Protein AF-A0A7V1F7Y4-F1 (afdb_monomer_lite)

Structure (mmCIF, N/CA/C/O backbone):
data_AF-A0A7V1F7Y4-F1
#
_entry.id   AF-A0A7V1F7Y4-F1
#
loop_
_atom_site.group_PDB
_atom_site.id
_atom_site.type_symbol
_atom_site.label_atom_id
_atom_site.label_alt_id
_atom_site.label_comp_id
_atom_site.label_asym_id
_atom_site.label_entity_id
_atom_site.label_seq_id
_atom_site.pdbx_PDB_ins_code
_atom_site.Cartn_x
_atom_site.Cartn_y
_atom_site.Cartn_z
_atom_site.occupancy
_atom_site.B_iso_or_equiv
_atom_site.auth_seq_id
_atom_site.auth_comp_id
_atom_site.auth_asym_id
_atom_site.auth_atom_id
_atom_site.pdbx_PDB_model_num
ATOM 1 N N . MET A 1 1 ? 4.419 17.335 -22.419 1.00 62.34 1 MET A N 1
ATOM 2 C CA . MET A 1 1 ? 3.477 16.356 -21.817 1.00 62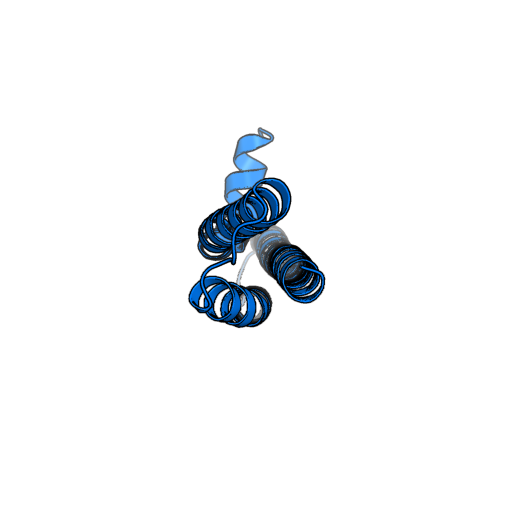.34 1 MET A CA 1
ATOM 3 C C . MET A 1 1 ? 2.585 17.069 -20.810 1.00 62.34 1 MET A C 1
ATOM 5 O O . MET A 1 1 ? 3.088 17.933 -20.106 1.00 62.34 1 MET A O 1
ATOM 9 N N . LYS A 1 2 ? 1.288 16.742 -20.727 1.00 84.50 2 LYS A N 1
ATOM 10 C CA . LYS A 1 2 ? 0.394 17.279 -19.677 1.00 84.50 2 LYS A CA 1
ATOM 11 C C . LYS A 1 2 ? 0.616 16.503 -18.368 1.00 84.50 2 LYS A C 1
ATOM 13 O O . LYS A 1 2 ? 0.863 15.299 -18.423 1.00 84.50 2 LYS A O 1
ATOM 18 N N . ALA A 1 3 ? 0.477 17.137 -17.202 1.00 77.12 3 ALA A N 1
ATOM 19 C CA . ALA A 1 3 ? 0.709 16.491 -15.898 1.00 77.12 3 ALA A CA 1
ATOM 20 C C . ALA A 1 3 ? -0.100 15.188 -15.699 1.00 77.12 3 ALA A C 1
ATOM 22 O O . ALA A 1 3 ? 0.414 14.200 -15.184 1.00 77.12 3 ALA A O 1
ATOM 23 N N . ILE A 1 4 ? -1.336 15.147 -16.202 1.00 78.31 4 ILE A N 1
ATOM 24 C CA . ILE A 1 4 ? -2.209 13.963 -16.137 1.00 78.31 4 ILE A CA 1
ATOM 25 C C . ILE A 1 4 ? -1.623 12.784 -16.926 1.00 78.31 4 ILE A C 1
ATOM 27 O O . ILE A 1 4 ? -1.612 11.659 -16.435 1.00 78.31 4 ILE A O 1
ATOM 31 N N . SER A 1 5 ? -1.074 13.040 -18.119 1.00 78.69 5 SER A N 1
ATOM 32 C CA . SER A 1 5 ? -0.425 11.992 -18.920 1.00 78.69 5 SER A CA 1
ATOM 33 C C . SER A 1 5 ? 0.826 11.436 -18.238 1.00 78.69 5 SER A C 1
ATOM 35 O O . SER A 1 5 ? 1.106 10.253 -18.355 1.00 78.69 5 SER A O 1
ATOM 37 N N . PHE A 1 6 ? 1.545 12.255 -17.465 1.00 76.94 6 PHE A N 1
ATOM 38 C CA . PHE A 1 6 ? 2.698 11.794 -16.691 1.00 76.94 6 PHE A CA 1
ATOM 39 C C . PHE A 1 6 ? 2.284 10.818 -15.585 1.00 76.94 6 PHE A C 1
ATOM 41 O O . PHE A 1 6 ? 2.845 9.730 -15.480 1.00 76.94 6 PHE A O 1
ATOM 48 N N . LEU A 1 7 ? 1.268 11.181 -14.799 1.00 76.50 7 LEU A N 1
ATOM 49 C CA . LEU A 1 7 ? 0.718 10.326 -13.744 1.00 76.50 7 LEU A CA 1
ATOM 50 C C . LEU A 1 7 ? 0.244 8.979 -14.295 1.00 76.50 7 LEU A C 1
ATOM 52 O O . LEU A 1 7 ? 0.596 7.933 -13.755 1.00 76.50 7 LEU A O 1
ATOM 56 N N . TYR A 1 8 ? -0.516 8.996 -15.388 1.00 78.38 8 TYR A N 1
ATOM 57 C CA . TYR A 1 8 ? -1.063 7.769 -15.961 1.00 78.38 8 TYR A CA 1
ATOM 58 C C . TYR A 1 8 ? 0.032 6.836 -16.489 1.00 78.38 8 TYR A C 1
ATOM 60 O O . TYR A 1 8 ? -0.016 5.636 -16.238 1.00 78.38 8 TYR A O 1
ATOM 68 N N . THR A 1 9 ? 1.040 7.390 -17.166 1.00 78.56 9 THR A N 1
ATOM 69 C CA . THR A 1 9 ? 2.116 6.599 -17.772 1.00 78.56 9 THR A CA 1
ATOM 70 C C . THR A 1 9 ? 3.106 6.072 -16.736 1.00 78.56 9 THR A C 1
ATOM 72 O O . THR A 1 9 ? 3.476 4.906 -16.801 1.00 78.56 9 THR A O 1
ATOM 75 N N . TYR A 1 10 ? 3.525 6.894 -15.768 1.00 77.12 10 TYR A N 1
ATOM 76 C CA . TYR A 1 10 ? 4.669 6.578 -14.899 1.00 77.12 10 TYR A CA 1
ATOM 77 C C . TYR A 1 10 ? 4.301 6.154 -13.473 1.00 77.12 10 TYR A C 1
ATOM 79 O O . TYR A 1 10 ? 5.120 5.549 -12.785 1.00 77.12 10 TYR A O 1
ATOM 87 N N . ILE A 1 11 ? 3.087 6.474 -13.017 1.00 81.44 11 ILE A N 1
ATOM 88 C CA . ILE A 1 11 ? 2.612 6.165 -11.657 1.00 81.44 11 ILE A CA 1
ATOM 89 C C . ILE A 1 11 ? 1.489 5.128 -11.712 1.00 81.44 11 ILE A C 1
ATOM 91 O O . ILE A 1 11 ? 1.447 4.231 -10.876 1.00 81.44 11 ILE A O 1
ATOM 95 N N . GLY A 1 12 ? 0.618 5.199 -12.723 1.00 82.12 12 GLY A N 1
ATOM 96 C CA . GLY A 1 12 ? -0.525 4.300 -12.910 1.00 82.12 12 GLY A CA 1
ATOM 97 C C . GLY A 1 12 ? -0.198 2.808 -12.746 1.00 82.12 12 GLY A C 1
ATOM 98 O O . GLY A 1 12 ? -0.811 2.160 -11.895 1.00 82.12 12 GLY A O 1
ATOM 99 N N . PRO A 1 13 ? 0.794 2.260 -13.476 1.00 79.62 13 PRO A N 1
ATOM 100 C CA . PRO A 1 13 ? 1.166 0.850 -13.358 1.00 79.62 13 PRO A CA 1
ATOM 101 C C . PRO A 1 13 ? 1.613 0.453 -11.947 1.00 79.62 13 PRO A C 1
ATOM 103 O O . PRO A 1 13 ? 1.297 -0.640 -11.486 1.00 79.62 13 PRO A O 1
ATOM 106 N N . ALA A 1 14 ? 2.306 1.355 -11.247 1.00 79.56 14 ALA A N 1
ATOM 107 C CA . ALA A 1 14 ? 2.804 1.122 -9.896 1.00 79.56 14 ALA A CA 1
ATOM 108 C C . ALA A 1 14 ? 1.680 1.038 -8.860 1.00 79.56 14 ALA A C 1
ATOM 110 O O . ALA A 1 14 ? 1.754 0.275 -7.900 1.00 79.56 14 ALA A O 1
ATOM 111 N N . VAL A 1 15 ? 0.628 1.837 -9.047 1.00 82.06 15 VAL A N 1
ATOM 112 C CA . VAL A 1 15 ? -0.448 1.968 -8.062 1.00 82.06 15 VAL A CA 1
ATOM 113 C C . VAL A 1 15 ? -1.663 1.104 -8.371 1.00 82.06 15 VAL A C 1
ATOM 115 O O . VAL A 1 15 ? -2.542 1.023 -7.525 1.00 82.06 15 VAL A O 1
ATOM 118 N N . PHE A 1 16 ? -1.735 0.430 -9.522 1.00 84.44 16 PHE A N 1
ATOM 119 C CA . PHE A 1 16 ? -2.947 -0.274 -9.965 1.00 84.44 16 PHE A CA 1
ATOM 120 C C . PHE A 1 16 ? -3.533 -1.230 -8.909 1.00 84.44 16 PHE A C 1
ATOM 122 O O . PHE A 1 16 ? -4.716 -1.142 -8.594 1.00 84.44 16 PHE A O 1
ATOM 129 N N . LEU A 1 17 ? -2.706 -2.093 -8.305 1.00 82.81 17 LEU A N 1
ATOM 130 C CA . LEU A 1 17 ? -3.142 -3.007 -7.235 1.00 82.81 17 LEU A CA 1
ATOM 131 C C . LEU A 1 17 ? -3.122 -2.362 -5.841 1.00 82.81 17 LEU A C 1
ATOM 133 O O . LEU A 1 17 ? -3.869 -2.763 -4.949 1.00 82.81 17 LEU A O 1
ATOM 137 N N . LEU A 1 18 ? -2.284 -1.344 -5.644 1.00 89.12 18 LEU A N 1
ATOM 138 C CA . LEU A 1 18 ? -2.124 -0.657 -4.362 1.00 89.12 18 LEU A CA 1
ATOM 139 C C . LEU A 1 18 ? -3.256 0.343 -4.095 1.00 89.12 18 LEU A C 1
ATOM 141 O O . LEU A 1 18 ? -3.577 0.621 -2.944 1.00 89.12 18 LEU A O 1
ATOM 145 N N . LEU A 1 19 ? -3.897 0.877 -5.130 1.00 90.25 19 LEU A N 1
ATOM 146 C CA . LEU A 1 19 ? -4.928 1.902 -5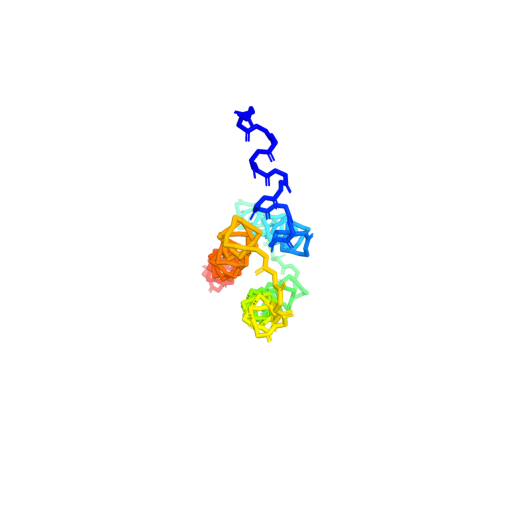.004 1.00 90.25 19 LEU A CA 1
ATOM 147 C C . LEU A 1 19 ? -6.239 1.334 -4.427 1.00 90.25 19 LEU A C 1
ATOM 149 O O . LEU A 1 19 ? -6.714 1.897 -3.438 1.00 90.25 19 LEU A O 1
ATOM 153 N N . PRO A 1 20 ? -6.774 0.186 -4.897 1.00 91.50 20 PRO A N 1
ATOM 154 C CA . PRO A 1 20 ? -7.884 -0.490 -4.223 1.00 91.50 20 PRO A CA 1
ATOM 155 C C . PRO A 1 20 ? -7.547 -0.861 -2.775 1.00 91.50 20 PRO A C 1
ATOM 157 O O . PRO A 1 20 ? -8.330 -0.588 -1.867 1.00 91.50 20 PRO A O 1
ATOM 160 N N . LEU A 1 21 ? -6.347 -1.403 -2.533 1.00 92.56 21 LEU A N 1
ATOM 161 C CA . LEU A 1 21 ? -5.900 -1.765 -1.186 1.00 92.56 21 LEU A CA 1
ATOM 162 C C . LEU A 1 21 ? -5.813 -0.540 -0.261 1.00 92.56 21 LEU A C 1
ATOM 164 O O . LEU A 1 21 ? -6.195 -0.605 0.908 1.00 92.56 21 LEU A O 1
ATOM 168 N N . SER A 1 22 ? -5.367 0.598 -0.793 1.00 93.75 22 SER A N 1
ATOM 169 C CA . SER A 1 22 ? -5.333 1.883 -0.095 1.00 93.75 22 SER A CA 1
ATOM 170 C C . SER A 1 22 ? -6.733 2.349 0.304 1.00 93.75 22 SER A C 1
ATOM 172 O O . SER A 1 22 ? -6.919 2.761 1.449 1.00 93.75 22 SER A O 1
ATOM 174 N N . VAL A 1 23 ? -7.711 2.259 -0.605 1.00 94.69 23 VAL A N 1
ATOM 175 C CA . VAL A 1 23 ? -9.112 2.641 -0.347 1.00 94.69 23 VAL A CA 1
ATOM 176 C C . VAL A 1 23 ? -9.734 1.750 0.727 1.00 94.69 23 VAL A C 1
ATOM 178 O O . VAL A 1 23 ? -10.334 2.261 1.676 1.00 94.69 23 VAL A O 1
ATOM 181 N N . VAL A 1 24 ? -9.540 0.432 0.631 1.00 94.56 24 VAL A N 1
ATOM 182 C CA . VAL A 1 24 ? -10.025 -0.527 1.636 1.00 94.56 24 VAL A CA 1
ATOM 183 C C . VAL A 1 24 ? -9.398 -0.236 2.998 1.00 94.56 24 VAL A C 1
ATOM 185 O O . VAL A 1 24 ? -10.114 -0.088 3.986 1.00 94.56 24 VAL A O 1
ATOM 188 N N . THR A 1 25 ? -8.076 -0.064 3.051 1.00 95.19 25 THR A N 1
ATOM 189 C CA . THR A 1 25 ? -7.359 0.232 4.300 1.00 95.19 25 THR A CA 1
ATOM 190 C C . THR A 1 25 ? -7.855 1.530 4.934 1.00 95.19 25 THR A C 1
ATOM 192 O O . THR A 1 25 ? -8.143 1.559 6.126 1.00 95.19 25 THR A O 1
ATOM 195 N N . SER A 1 26 ? -8.010 2.599 4.148 1.00 95.94 26 SER A N 1
ATOM 196 C CA . SER A 1 26 ? -8.539 3.875 4.639 1.00 95.94 26 SER A CA 1
ATOM 197 C C . SER A 1 26 ? -9.968 3.744 5.173 1.00 95.94 26 SER A C 1
ATOM 199 O O . SER A 1 26 ? -10.276 4.303 6.222 1.00 95.94 26 SER A O 1
ATOM 201 N N . SER A 1 27 ? -10.820 2.964 4.506 1.00 96.44 27 SER A N 1
ATOM 202 C CA . SER A 1 27 ? -12.199 2.720 4.949 1.00 96.44 27 SER A CA 1
ATOM 203 C C . SER A 1 27 ? -12.244 1.957 6.276 1.00 96.44 27 SER A C 1
ATOM 205 O O . SER A 1 27 ? -12.998 2.322 7.176 1.00 96.44 27 SER A O 1
ATOM 207 N N . LEU A 1 28 ? -11.387 0.943 6.437 1.00 96.25 28 LEU A N 1
ATOM 208 C CA . LEU A 1 28 ? -11.259 0.194 7.688 1.00 96.25 28 LEU A CA 1
ATOM 209 C C . LEU A 1 28 ? -10.745 1.082 8.827 1.00 96.25 28 LEU A C 1
ATOM 211 O O . LEU A 1 28 ? -11.299 1.041 9.921 1.00 96.25 28 LEU A O 1
ATOM 215 N N . VAL A 1 29 ? -9.743 1.931 8.576 1.00 95.56 29 VAL A N 1
ATOM 216 C CA . VAL A 1 29 ? -9.247 2.892 9.577 1.00 95.56 29 VAL A CA 1
ATOM 217 C C . VAL A 1 29 ? -10.354 3.862 10.000 1.00 95.56 29 VAL A C 1
ATOM 219 O O . VAL A 1 29 ? -10.544 4.083 11.193 1.00 95.56 29 VAL A O 1
ATOM 222 N N . MET A 1 30 ? -11.130 4.398 9.055 1.00 95.88 30 MET A N 1
ATOM 223 C CA . MET A 1 30 ? -12.268 5.269 9.374 1.00 95.88 30 MET A CA 1
ATOM 224 C C . MET A 1 30 ? -13.339 4.547 10.195 1.00 95.88 30 MET A C 1
ATOM 226 O O . MET A 1 30 ? -13.874 5.122 11.141 1.00 95.88 30 MET A O 1
ATOM 230 N N . TYR A 1 31 ? -13.618 3.279 9.887 1.00 95.12 31 TYR A N 1
ATOM 231 C CA . TYR A 1 31 ? -14.524 2.455 10.685 1.00 95.12 31 TYR A CA 1
ATOM 232 C C . TYR A 1 31 ? -14.017 2.258 12.122 1.00 95.12 31 TYR A C 1
ATOM 234 O O . TYR A 1 31 ? -14.805 2.346 13.067 1.00 95.12 31 TYR A O 1
ATOM 242 N N . VAL A 1 32 ? -12.711 2.032 12.306 1.00 94.75 32 VAL A N 1
ATOM 243 C CA . VAL A 1 32 ? -12.089 1.951 13.638 1.00 94.75 32 VAL A CA 1
ATOM 244 C C . VAL A 1 32 ? -12.297 3.258 14.396 1.00 94.75 32 VAL A C 1
ATOM 246 O O . VAL A 1 32 ? -12.838 3.237 15.498 1.00 94.75 32 VAL A O 1
ATOM 249 N N . VAL A 1 33 ? -11.941 4.396 13.791 1.00 94.31 33 VAL A N 1
ATOM 250 C CA . VAL A 1 33 ? -12.107 5.723 14.406 1.00 94.31 33 VAL A CA 1
ATOM 251 C C . VAL A 1 33 ? -13.563 5.959 14.807 1.00 94.31 33 VAL A C 1
ATOM 253 O O . VAL A 1 33 ? -13.835 6.350 15.940 1.00 94.31 33 VAL A O 1
ATOM 256 N N . TYR A 1 34 ? -14.508 5.665 13.913 1.00 94.75 34 TYR A N 1
ATOM 257 C CA . TYR A 1 34 ? -15.932 5.788 14.206 1.00 94.75 34 TYR A CA 1
ATOM 258 C C . TYR A 1 34 ? -16.361 4.906 15.387 1.00 94.75 34 TYR A C 1
ATOM 260 O O . TYR A 1 34 ? -17.069 5.376 16.276 1.00 94.75 34 TYR A O 1
ATOM 268 N N . SER A 1 35 ? -15.915 3.649 15.426 1.00 92.94 35 SER A N 1
ATOM 269 C CA . SER A 1 35 ? -16.256 2.709 16.502 1.00 92.94 35 SER A CA 1
ATOM 270 C C . SER A 1 35 ? -15.757 3.206 17.861 1.00 92.94 35 SER A C 1
ATOM 272 O O . SER A 1 35 ? -16.512 3.178 18.832 1.00 92.94 35 SER A O 1
ATOM 274 N N . ILE A 1 36 ? -14.538 3.754 17.906 1.00 92.75 36 ILE A N 1
ATOM 275 C CA . ILE A 1 36 ? -13.950 4.360 19.109 1.00 92.75 36 ILE A CA 1
ATOM 276 C C . ILE A 1 36 ? -14.787 5.555 19.577 1.00 92.75 36 ILE A C 1
ATOM 278 O O . ILE A 1 36 ? -15.203 5.603 20.735 1.00 92.75 36 ILE A O 1
ATOM 282 N N . LEU A 1 37 ? -15.086 6.497 18.677 1.00 94.00 37 LEU A N 1
ATOM 283 C CA . LEU A 1 37 ? -15.871 7.694 19.006 1.00 94.00 37 LEU A CA 1
ATOM 284 C C . LEU A 1 37 ? -17.289 7.346 19.476 1.00 94.00 37 LEU A C 1
ATOM 286 O O . LEU A 1 37 ? -17.809 7.964 20.403 1.00 94.00 37 LEU A O 1
ATOM 290 N N . ALA A 1 38 ? -17.900 6.326 18.873 1.00 93.75 38 ALA A N 1
ATOM 291 C CA . ALA A 1 38 ? -19.221 5.829 19.242 1.00 93.75 38 ALA A CA 1
ATOM 292 C C . ALA A 1 38 ? -19.215 4.923 20.489 1.00 93.75 38 ALA A C 1
ATOM 294 O O . ALA A 1 38 ? -20.280 4.435 20.872 1.00 93.75 38 ALA A O 1
ATOM 295 N N . LYS A 1 39 ? -18.048 4.672 21.107 1.00 91.19 39 LYS A N 1
ATOM 296 C CA . LYS A 1 39 ? -17.857 3.736 22.232 1.00 91.19 39 LYS A CA 1
ATOM 297 C C . LYS A 1 39 ? -18.414 2.336 21.941 1.00 91.19 39 LYS A C 1
ATOM 299 O O . LYS A 1 39 ? -19.005 1.689 22.804 1.00 91.19 39 LYS A O 1
ATOM 304 N N . ARG A 1 40 ? -18.254 1.876 20.699 1.00 88.12 40 ARG A N 1
ATOM 305 C CA . ARG A 1 40 ? -18.664 0.545 20.238 1.00 88.12 40 ARG A CA 1
ATOM 306 C C . ARG A 1 40 ? -17.438 -0.335 20.056 1.00 88.12 40 ARG A C 1
ATOM 308 O O . ARG A 1 40 ? -16.399 0.120 19.585 1.00 88.12 40 ARG A O 1
ATOM 315 N N . ARG A 1 41 ? -17.584 -1.624 20.363 1.00 86.19 41 ARG A N 1
ATOM 316 C CA . ARG A 1 41 ? -16.546 -2.614 20.074 1.00 86.19 41 ARG A CA 1
ATOM 317 C C . ARG A 1 41 ? -16.436 -2.796 18.559 1.00 86.19 41 ARG A C 1
ATOM 319 O O . ARG A 1 41 ? -17.428 -3.110 17.901 1.00 86.19 41 ARG A O 1
ATOM 326 N N . ALA A 1 42 ? -15.242 -2.593 18.012 1.00 86.56 42 ALA A N 1
ATOM 327 C CA . ALA A 1 42 ? -14.967 -2.884 16.612 1.00 86.56 42 ALA A CA 1
ATOM 328 C C . ALA A 1 42 ? -14.991 -4.401 16.363 1.00 86.56 42 ALA A C 1
ATOM 330 O O . ALA A 1 42 ? -14.602 -5.191 17.225 1.00 86.56 42 ALA A O 1
ATOM 331 N N . ASN A 1 43 ? -15.446 -4.810 15.179 1.00 90.38 43 ASN A N 1
ATOM 332 C CA . ASN A 1 43 ? -15.477 -6.219 14.795 1.00 90.38 43 ASN A CA 1
ATOM 333 C C . ASN A 1 43 ? -14.049 -6.796 14.693 1.00 90.38 43 ASN A C 1
ATOM 335 O O . ASN A 1 43 ? -13.168 -6.178 14.093 1.00 90.38 43 ASN A O 1
ATOM 339 N N . GLU A 1 44 ? -13.830 -7.997 15.233 1.00 89.19 44 GLU A N 1
ATOM 340 C CA . GLU A 1 44 ? -12.536 -8.697 15.228 1.00 89.19 44 GLU A CA 1
ATOM 341 C C . GLU A 1 44 ? -11.992 -8.935 13.809 1.00 89.19 44 GLU A C 1
ATOM 343 O O . GLU A 1 44 ? -10.783 -8.875 13.585 1.00 89.19 44 GLU A O 1
ATOM 348 N N . TRP A 1 45 ? -12.867 -9.088 12.812 1.00 94.62 45 TRP A N 1
ATOM 349 C CA . TRP A 1 45 ? -12.459 -9.198 11.410 1.00 94.62 45 TRP A CA 1
ATOM 350 C C . TRP A 1 45 ? -11.712 -7.964 10.901 1.00 94.62 45 TRP A C 1
ATOM 352 O O . TRP A 1 45 ? -10.842 -8.089 10.042 1.00 94.62 45 TRP A O 1
ATOM 362 N N . VAL A 1 46 ? -11.982 -6.773 11.444 1.00 93.62 46 VAL A N 1
ATOM 363 C CA . VAL A 1 46 ? -11.272 -5.547 11.048 1.00 93.62 46 VAL A CA 1
ATOM 364 C C . VAL A 1 46 ? -9.804 -5.611 11.449 1.00 93.62 46 VAL A C 1
ATOM 366 O O . VAL A 1 46 ? -8.949 -5.172 10.682 1.00 93.62 46 VAL A O 1
ATOM 369 N N . TYR A 1 47 ? -9.496 -6.221 12.595 1.00 93.81 47 TYR A N 1
ATOM 370 C CA . TYR A 1 47 ? -8.115 -6.477 12.993 1.00 93.81 47 TYR A CA 1
ATOM 371 C C . TYR A 1 47 ? -7.411 -7.382 11.974 1.00 93.81 47 TYR A C 1
ATOM 373 O O . TYR A 1 47 ? -6.341 -7.036 11.476 1.00 93.81 47 TYR A O 1
ATOM 381 N N . VAL A 1 48 ? -8.040 -8.505 11.610 1.00 94.94 48 VAL A N 1
ATOM 382 C CA . VAL A 1 48 ? -7.486 -9.472 10.647 1.00 94.94 48 VAL A CA 1
ATOM 383 C C . VAL A 1 48 ? -7.260 -8.825 9.280 1.00 94.94 48 VAL A C 1
ATOM 385 O O . VAL A 1 48 ? -6.207 -9.013 8.669 1.00 94.94 48 VAL A O 1
ATOM 388 N N . LEU A 1 49 ? -8.219 -8.032 8.800 1.00 95.62 49 LEU A N 1
ATOM 389 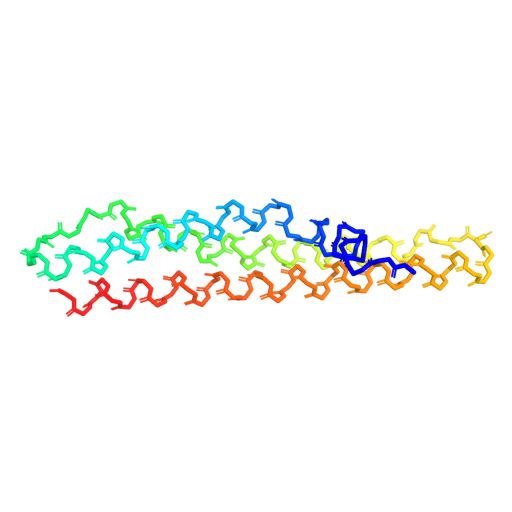C CA . LEU A 1 49 ? -8.126 -7.350 7.510 1.00 95.62 49 LEU A CA 1
ATOM 390 C C . LEU A 1 49 ? -7.036 -6.275 7.500 1.00 95.62 49 LEU A C 1
ATOM 392 O O . LEU A 1 49 ? -6.276 -6.194 6.538 1.00 95.62 49 LEU A O 1
ATOM 396 N N . LEU A 1 50 ? -6.910 -5.479 8.566 1.00 95.81 50 LEU A N 1
ATOM 397 C CA . LEU A 1 50 ? -5.843 -4.482 8.677 1.00 95.81 50 LEU A CA 1
ATOM 398 C C . LEU A 1 50 ? -4.459 -5.138 8.801 1.00 95.81 50 LEU A C 1
ATOM 400 O O . LEU A 1 50 ? -3.507 -4.663 8.184 1.00 95.81 50 LEU A O 1
ATOM 404 N N . ALA A 1 51 ? -4.338 -6.238 9.549 1.00 95.25 51 ALA A N 1
ATOM 405 C CA . ALA A 1 51 ? -3.086 -6.984 9.682 1.00 95.25 51 ALA A CA 1
ATOM 406 C C . ALA A 1 51 ? -2.633 -7.574 8.341 1.00 95.25 51 ALA A C 1
ATOM 408 O O . ALA A 1 51 ? -1.500 -7.343 7.922 1.00 95.25 51 ALA A O 1
ATOM 409 N N . ASN A 1 52 ? -3.531 -8.253 7.624 1.00 94.44 52 ASN A N 1
ATOM 410 C CA . ASN A 1 52 ? -3.220 -8.788 6.299 1.00 94.44 52 ASN A CA 1
ATOM 411 C C . ASN A 1 52 ? -2.965 -7.677 5.277 1.00 94.44 52 ASN A C 1
ATOM 413 O O . ASN A 1 52 ? -2.021 -7.768 4.497 1.00 94.44 52 ASN A O 1
ATOM 417 N N . GLY A 1 53 ? -3.756 -6.601 5.304 1.00 92.25 53 GLY A N 1
ATOM 418 C CA . GLY A 1 53 ? -3.574 -5.451 4.419 1.00 92.25 53 GLY A CA 1
ATOM 419 C C . GLY A 1 53 ? -2.209 -4.783 4.595 1.00 92.25 53 GLY A C 1
ATOM 420 O O . GLY A 1 53 ? -1.595 -4.381 3.607 1.00 92.25 53 GLY A O 1
ATOM 421 N N . ARG A 1 54 ? -1.694 -4.727 5.832 1.00 95.44 54 ARG A N 1
ATOM 422 C CA . ARG A 1 54 ? -0.355 -4.208 6.141 1.00 95.44 54 ARG A CA 1
ATOM 423 C C . ARG A 1 54 ? 0.750 -4.994 5.436 1.00 95.44 54 ARG A C 1
ATOM 425 O O . ARG A 1 54 ? 1.622 -4.383 4.818 1.00 95.44 54 ARG A O 1
ATOM 432 N N . GLU A 1 55 ? 0.720 -6.318 5.558 1.00 94.12 55 GLU A N 1
ATOM 433 C CA . GLU A 1 55 ? 1.735 -7.203 4.973 1.00 94.12 55 GLU A CA 1
ATOM 434 C C . GLU A 1 55 ? 1.595 -7.273 3.451 1.00 94.12 55 GLU A C 1
ATOM 436 O O . GLU A 1 55 ? 2.570 -7.088 2.721 1.00 94.12 55 GLU A O 1
ATOM 441 N N . ALA A 1 56 ? 0.366 -7.445 2.955 1.00 92.88 56 ALA A N 1
ATOM 442 C CA . ALA A 1 56 ? 0.080 -7.499 1.528 1.00 92.88 56 ALA A CA 1
ATOM 443 C C . ALA A 1 56 ? 0.529 -6.220 0.807 1.00 92.88 56 ALA A C 1
ATOM 445 O O . ALA A 1 56 ? 1.094 -6.303 -0.279 1.00 92.88 56 ALA A O 1
ATOM 446 N N . ALA A 1 57 ? 0.341 -5.042 1.412 1.00 94.19 57 ALA A N 1
ATOM 447 C CA . ALA A 1 57 ? 0.783 -3.781 0.824 1.00 94.19 57 ALA A CA 1
ATOM 448 C C . ALA A 1 57 ? 2.302 -3.727 0.608 1.00 94.19 57 ALA A C 1
ATOM 450 O O . ALA A 1 57 ? 2.751 -3.297 -0.456 1.00 94.19 57 ALA A O 1
ATOM 451 N N . LEU A 1 58 ? 3.091 -4.183 1.587 1.00 93.94 58 LEU A N 1
ATOM 452 C CA . LEU A 1 58 ? 4.549 -4.242 1.461 1.00 93.94 58 LEU A CA 1
ATOM 453 C C . LEU A 1 58 ? 4.970 -5.243 0.388 1.00 93.94 58 LEU A C 1
ATOM 455 O O . LEU A 1 58 ? 5.795 -4.911 -0.459 1.00 93.94 58 LEU A O 1
ATOM 459 N N . LEU A 1 59 ? 4.370 -6.436 0.390 1.00 93.88 59 LEU A N 1
ATOM 460 C CA . LEU A 1 59 ? 4.680 -7.484 -0.582 1.00 93.88 59 LEU A CA 1
ATOM 461 C C . LEU A 1 59 ? 4.345 -7.057 -2.012 1.00 93.88 59 LEU A C 1
ATOM 463 O O . LEU A 1 59 ? 5.166 -7.235 -2.906 1.00 93.88 59 LEU A O 1
ATOM 467 N N . ILE A 1 60 ? 3.176 -6.451 -2.233 1.00 92.19 60 ILE A N 1
ATOM 468 C CA . ILE A 1 60 ? 2.776 -5.941 -3.551 1.00 92.19 60 ILE A CA 1
ATOM 469 C C . ILE A 1 60 ? 3.707 -4.803 -3.986 1.00 92.19 60 ILE A C 1
ATOM 471 O O . ILE A 1 60 ? 4.152 -4.787 -5.134 1.00 92.19 60 ILE A O 1
ATOM 475 N N . GLY A 1 61 ? 4.047 -3.878 -3.080 1.00 92.06 61 GLY A N 1
ATOM 476 C CA . GLY A 1 61 ? 4.989 -2.795 -3.372 1.00 92.06 61 GLY A CA 1
ATOM 477 C C . GLY A 1 61 ? 6.367 -3.317 -3.787 1.00 92.06 61 GLY A C 1
ATOM 478 O O . GLY A 1 61 ? 6.912 -2.890 -4.805 1.00 92.06 61 GLY A O 1
ATOM 479 N N . PHE A 1 62 ? 6.887 -4.300 -3.049 1.00 91.75 62 PHE A N 1
ATOM 480 C CA . PHE A 1 62 ? 8.157 -4.961 -3.340 1.00 91.75 62 PHE A CA 1
ATOM 481 C C . PHE A 1 62 ? 8.120 -5.763 -4.648 1.00 91.75 62 PHE A C 1
ATOM 483 O O . PHE A 1 62 ? 9.041 -5.664 -5.459 1.00 91.75 62 PHE A O 1
ATOM 490 N N . ALA A 1 63 ? 7.036 -6.500 -4.906 1.00 90.06 63 ALA A N 1
ATOM 491 C CA . ALA A 1 63 ? 6.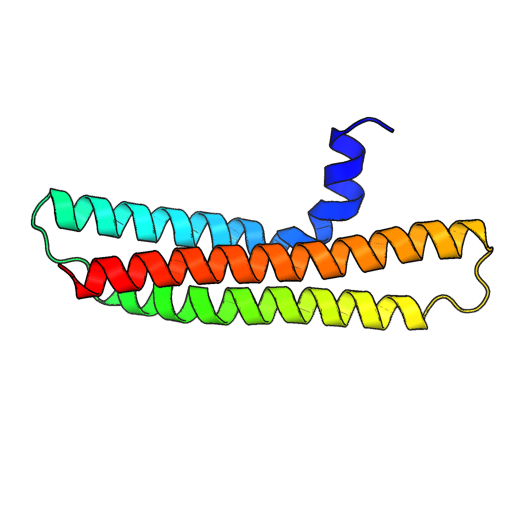838 -7.223 -6.159 1.00 90.06 63 ALA A CA 1
ATOM 492 C C . ALA A 1 63 ? 6.819 -6.272 -7.366 1.00 90.06 63 ALA A C 1
ATOM 494 O O . ALA A 1 63 ? 7.418 -6.579 -8.395 1.00 90.06 63 ALA A O 1
ATOM 495 N N . GLY A 1 64 ? 6.207 -5.089 -7.230 1.00 88.44 64 GLY A N 1
ATOM 496 C CA . GLY A 1 64 ? 6.265 -4.039 -8.250 1.00 88.44 64 GLY A CA 1
ATOM 497 C C . GLY A 1 64 ? 7.693 -3.555 -8.525 1.00 88.44 64 GLY A C 1
ATOM 498 O O . GLY A 1 64 ? 8.073 -3.383 -9.685 1.00 88.44 64 GLY A O 1
ATOM 499 N N . SER A 1 65 ? 8.523 -3.408 -7.487 1.00 88.12 65 SER A N 1
ATOM 500 C CA . SER A 1 65 ? 9.944 -3.065 -7.638 1.00 88.12 65 SER A CA 1
ATOM 501 C C . SER A 1 65 ? 10.768 -4.176 -8.296 1.00 88.12 65 SER A C 1
ATOM 503 O O . SER A 1 65 ? 11.580 -3.880 -9.172 1.00 88.12 65 SER A O 1
ATOM 505 N N . ILE A 1 66 ? 10.530 -5.447 -7.955 1.00 88.19 66 ILE A N 1
ATOM 506 C CA . ILE A 1 66 ? 11.173 -6.583 -8.635 1.00 88.19 66 ILE A CA 1
ATOM 507 C C . ILE A 1 66 ? 10.762 -6.624 -10.107 1.00 88.19 66 ILE A C 1
ATOM 509 O O . ILE A 1 66 ? 11.616 -6.745 -10.982 1.00 88.19 66 ILE A O 1
ATOM 513 N N . LEU A 1 67 ? 9.469 -6.487 -10.403 1.00 86.12 67 LEU A N 1
ATOM 514 C CA . LEU A 1 67 ? 8.967 -6.513 -11.774 1.00 86.12 67 LEU A CA 1
ATOM 515 C C . LEU A 1 67 ? 9.593 -5.391 -12.614 1.00 86.12 67 LEU A C 1
ATOM 517 O O . LEU A 1 67 ? 10.033 -5.633 -13.738 1.00 86.12 67 LEU A O 1
ATOM 521 N N . ALA A 1 68 ? 9.704 -4.187 -12.053 1.00 85.88 68 ALA A N 1
ATOM 522 C CA . ALA A 1 68 ? 10.436 -3.088 -12.668 1.00 85.88 68 ALA A CA 1
ATOM 523 C C . ALA A 1 68 ? 11.896 -3.480 -12.970 1.00 85.88 68 ALA A C 1
ATOM 525 O O . ALA A 1 68 ? 12.337 -3.370 -14.113 1.00 85.88 68 ALA A O 1
ATOM 526 N N . MET A 1 69 ? 12.619 -4.019 -11.987 1.00 83.50 69 MET A N 1
ATOM 527 C CA . MET A 1 69 ? 14.004 -4.465 -12.162 1.00 83.50 69 MET A CA 1
ATOM 528 C C . MET A 1 69 ? 14.144 -5.561 -13.232 1.00 83.50 69 MET A C 1
ATOM 530 O O . MET A 1 69 ? 15.049 -5.501 -14.051 1.00 83.50 69 MET A O 1
ATOM 534 N N . THR A 1 70 ? 13.238 -6.537 -13.306 1.00 84.19 70 THR A N 1
ATOM 535 C CA . THR A 1 70 ? 13.312 -7.574 -14.356 1.00 84.19 70 THR A CA 1
ATOM 536 C C . THR A 1 70 ? 13.161 -7.002 -15.766 1.00 84.19 70 THR A C 1
ATOM 538 O O . THR A 1 70 ? 13.826 -7.466 -16.691 1.00 84.19 70 THR A O 1
ATOM 541 N N . LYS A 1 71 ? 12.348 -5.951 -15.933 1.00 81.56 71 LYS A N 1
ATOM 542 C CA . LYS A 1 71 ? 12.166 -5.277 -17.223 1.00 81.56 71 LYS A CA 1
ATOM 543 C C . LYS A 1 71 ? 13.406 -4.503 -17.671 1.00 81.56 71 LYS A C 1
ATOM 545 O O . LYS A 1 71 ? 13.598 -4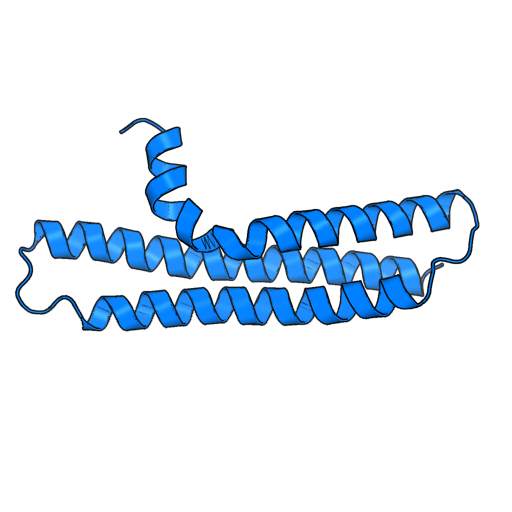.358 -18.874 1.00 81.56 71 LYS A O 1
ATOM 550 N N . SER A 1 72 ? 14.268 -4.039 -16.758 1.00 77.12 72 SER A N 1
ATOM 551 C CA . SER A 1 72 ? 15.489 -3.320 -17.163 1.00 77.12 72 SER A CA 1
ATOM 552 C C . SER A 1 72 ? 16.501 -4.231 -17.852 1.00 77.12 72 SER A C 1
ATOM 554 O O . SER A 1 72 ? 17.214 -3.778 -18.743 1.00 77.12 72 SER A O 1
ATOM 556 N N . PHE A 1 73 ? 16.520 -5.522 -17.514 1.00 76.75 73 PHE A N 1
ATOM 557 C CA . PHE A 1 73 ? 17.409 -6.506 -18.136 1.00 76.75 73 PHE A CA 1
ATOM 558 C C . PHE A 1 73 ? 16.954 -6.973 -19.528 1.00 76.75 73 PHE A C 1
ATOM 560 O O . PHE A 1 73 ? 17.706 -7.657 -20.216 1.00 76.75 73 PHE A O 1
ATOM 567 N N . GLN A 1 74 ? 15.741 -6.617 -19.959 1.00 75.75 74 GLN A N 1
ATOM 568 C CA . GLN A 1 74 ? 15.172 -7.054 -21.241 1.00 75.75 74 GLN A CA 1
ATOM 569 C C . GLN A 1 74 ? 15.415 -6.059 -22.392 1.00 75.75 74 GLN A C 1
ATOM 571 O O . GLN A 1 74 ? 15.038 -6.336 -23.525 1.00 75.75 74 GLN A O 1
ATOM 576 N N . ALA A 1 75 ? 16.071 -4.922 -22.139 1.00 70.06 75 ALA A N 1
ATOM 577 C CA . ALA A 1 75 ? 16.251 -3.830 -23.104 1.00 70.06 75 ALA A CA 1
ATOM 578 C C . ALA A 1 75 ? 17.416 -4.024 -24.109 1.00 70.06 75 ALA A C 1
ATOM 580 O O . ALA A 1 75 ? 18.021 -3.049 -24.558 1.00 70.06 75 ALA A O 1
ATOM 581 N N . ASN A 1 76 ? 17.755 -5.265 -24.473 1.00 69.88 76 ASN A N 1
ATOM 582 C CA . ASN A 1 76 ? 18.848 -5.541 -25.411 1.00 69.88 76 ASN A CA 1
ATOM 583 C C . ASN A 1 76 ? 18.478 -5.122 -26.845 1.00 69.88 76 ASN A C 1
ATOM 585 O O . ASN A 1 76 ? 17.470 -5.570 -27.383 1.00 69.88 76 ASN A O 1
ATOM 589 N N . GLY A 1 77 ? 19.322 -4.298 -27.477 1.00 73.75 77 GLY A N 1
ATOM 590 C CA . GLY A 1 77 ? 19.157 -3.860 -28.872 1.00 73.75 77 GLY A CA 1
ATOM 591 C C . GLY A 1 77 ? 18.270 -2.625 -29.086 1.00 73.75 77 GLY A C 1
ATOM 592 O O . GLY A 1 77 ? 18.037 -2.253 -30.232 1.00 73.75 77 GLY A O 1
ATOM 593 N N . ALA A 1 78 ? 17.794 -1.980 -28.017 1.00 78.19 78 ALA A N 1
ATOM 594 C CA . ALA A 1 78 ? 17.009 -0.748 -28.101 1.00 78.19 78 ALA A CA 1
ATOM 595 C C . ALA A 1 78 ? 17.885 0.482 -28.409 1.00 78.19 78 ALA A C 1
ATOM 597 O O . ALA A 1 78 ? 19.060 0.544 -28.035 1.00 78.19 78 ALA A O 1
ATOM 598 N N . SER A 1 79 ? 17.310 1.489 -29.068 1.00 83.38 79 SER A N 1
ATOM 599 C CA . SER A 1 79 ? 17.996 2.764 -29.304 1.00 83.38 79 SER A CA 1
ATOM 600 C C . SER A 1 79 ? 18.257 3.515 -27.983 1.00 83.38 79 SER A C 1
ATOM 602 O O . SER A 1 79 ? 17.522 3.333 -27.010 1.00 83.38 79 SER A O 1
ATOM 604 N N . PRO A 1 80 ? 19.250 4.425 -27.911 1.00 81.62 80 PRO A N 1
ATOM 605 C CA . PRO A 1 80 ? 19.542 5.175 -26.683 1.00 81.62 80 PRO A CA 1
ATOM 606 C C . PRO A 1 80 ? 18.347 5.957 -26.112 1.00 81.62 80 PRO A C 1
ATOM 608 O O . PRO A 1 80 ? 18.218 6.101 -24.896 1.00 81.62 80 PRO A O 1
ATOM 611 N N . VAL A 1 81 ? 17.460 6.455 -26.982 1.00 80.38 81 VAL A N 1
ATOM 612 C CA . VAL A 1 81 ? 16.246 7.183 -26.580 1.00 80.38 81 VAL A CA 1
ATOM 613 C C . VAL A 1 81 ? 15.225 6.230 -25.955 1.00 80.38 81 VAL A C 1
ATOM 615 O O . VAL A 1 81 ? 14.706 6.520 -24.879 1.00 80.38 81 VAL A O 1
ATOM 618 N N . GLU A 1 82 ? 14.999 5.066 -26.566 1.00 79.06 82 GLU A N 1
ATOM 619 C CA . GLU A 1 82 ? 14.108 4.033 -26.023 1.00 79.06 82 GLU A CA 1
ATOM 620 C C . GLU A 1 82 ? 14.626 3.474 -24.698 1.00 79.06 82 GLU A C 1
ATOM 622 O O . GLU A 1 82 ? 13.842 3.268 -23.774 1.00 79.06 82 GLU A O 1
ATOM 627 N N . ILE A 1 83 ? 15.942 3.271 -24.569 1.00 79.31 83 ILE A N 1
ATOM 628 C CA . ILE A 1 83 ? 16.566 2.844 -23.312 1.00 79.31 83 ILE A CA 1
ATOM 629 C C . ILE A 1 83 ? 16.269 3.866 -22.216 1.00 79.31 83 ILE A C 1
ATOM 631 O O . ILE A 1 83 ? 15.796 3.489 -21.148 1.00 79.31 83 ILE A O 1
ATOM 635 N N . ARG A 1 84 ? 16.495 5.160 -22.474 1.00 79.06 84 ARG A N 1
ATOM 636 C CA . ARG A 1 84 ? 16.260 6.219 -21.484 1.00 79.06 84 ARG A CA 1
ATOM 637 C C . ARG A 1 84 ? 14.797 6.280 -21.046 1.00 79.06 84 ARG A C 1
ATOM 639 O O . ARG A 1 84 ? 14.522 6.327 -19.847 1.00 79.06 84 ARG A O 1
ATOM 646 N N . ASP A 1 85 ? 13.872 6.283 -21.999 1.00 76.56 85 ASP A N 1
ATOM 647 C CA . ASP A 1 85 ? 12.449 6.448 -21.708 1.00 76.56 85 ASP A CA 1
ATOM 648 C C . ASP A 1 85 ? 11.887 5.200 -20.989 1.00 76.56 85 ASP A C 1
ATOM 650 O O . ASP A 1 85 ? 11.145 5.325 -20.008 1.00 76.56 85 ASP A O 1
ATOM 654 N N . ASN A 1 86 ? 12.339 3.996 -21.367 1.00 81.25 86 ASN A N 1
ATOM 655 C CA . ASN A 1 86 ? 12.008 2.753 -20.663 1.00 81.25 86 ASN A CA 1
ATOM 656 C C . ASN A 1 86 ? 12.644 2.682 -19.270 1.00 81.25 86 ASN A C 1
ATOM 658 O O . ASN A 1 86 ? 11.979 2.274 -18.319 1.00 81.25 86 ASN A O 1
ATOM 662 N N . MET A 1 87 ? 13.901 3.107 -19.110 1.00 82.19 87 MET A N 1
ATOM 663 C CA . MET A 1 87 ? 14.568 3.159 -17.805 1.00 82.19 87 MET A CA 1
ATOM 664 C C . MET A 1 87 ? 13.845 4.101 -16.848 1.00 82.19 87 MET A C 1
ATOM 666 O O . MET A 1 87 ? 13.640 3.744 -15.689 1.00 82.19 87 MET A O 1
ATOM 670 N N . PHE A 1 88 ? 13.419 5.278 -17.315 1.00 82.75 88 PHE A N 1
ATOM 671 C CA . PHE A 1 88 ? 12.663 6.209 -16.483 1.00 82.75 88 PHE A CA 1
ATOM 672 C C . PHE A 1 88 ? 11.330 5.602 -16.038 1.00 82.75 88 PHE A C 1
ATOM 674 O O . PHE A 1 88 ? 10.991 5.662 -14.857 1.00 82.75 88 PHE A O 1
ATOM 681 N N . LEU A 1 89 ? 10.607 4.948 -16.952 1.00 82.06 89 LEU A N 1
ATOM 682 C CA . LEU A 1 89 ? 9.365 4.249 -16.627 1.00 82.06 89 LEU A CA 1
ATOM 683 C C . LEU A 1 89 ? 9.570 3.122 -15.614 1.00 82.06 89 LEU A C 1
ATOM 685 O O . LEU A 1 89 ? 8.795 2.995 -14.665 1.00 82.06 89 LEU A O 1
ATOM 689 N N . ILE A 1 90 ? 10.614 2.322 -15.797 1.00 84.44 90 ILE A N 1
ATOM 690 C CA . ILE A 1 90 ? 10.977 1.224 -14.906 1.00 84.44 90 ILE A CA 1
ATOM 691 C C . ILE A 1 90 ? 11.303 1.754 -13.507 1.00 84.44 90 ILE A C 1
ATOM 693 O O . ILE A 1 90 ? 10.708 1.306 -12.526 1.00 84.44 90 ILE A O 1
ATOM 697 N N . LEU A 1 91 ? 12.191 2.744 -13.410 1.00 85.81 91 LEU A N 1
ATOM 698 C CA . LEU A 1 91 ? 12.597 3.328 -12.133 1.00 85.81 91 LEU A CA 1
ATOM 699 C C . LEU A 1 91 ? 11.417 3.999 -11.430 1.00 85.81 91 LEU A C 1
ATOM 701 O O . LEU A 1 91 ? 11.213 3.770 -10.239 1.00 85.81 91 LEU A O 1
ATOM 705 N N . ALA A 1 92 ? 10.600 4.759 -12.165 1.00 86.12 92 ALA A N 1
ATOM 706 C CA . ALA A 1 92 ? 9.385 5.361 -11.630 1.00 86.12 92 ALA A CA 1
ATOM 707 C C . ALA A 1 92 ? 8.429 4.284 -11.102 1.00 86.12 92 ALA A C 1
ATOM 709 O O . ALA A 1 92 ? 7.985 4.368 -9.959 1.00 86.12 92 ALA A O 1
ATOM 710 N N . THR A 1 93 ? 8.171 3.230 -11.881 1.00 85.69 93 THR A N 1
ATOM 711 C CA . THR A 1 93 ? 7.260 2.154 -11.472 1.00 85.69 93 THR A CA 1
ATOM 712 C C . THR A 1 93 ? 7.747 1.469 -10.198 1.00 85.69 93 THR A C 1
ATOM 714 O O . THR A 1 93 ? 6.972 1.287 -9.257 1.00 85.69 93 THR A O 1
ATOM 717 N N . GLY A 1 94 ? 9.036 1.126 -10.134 1.00 88.38 94 GLY A N 1
ATOM 718 C CA . GLY A 1 94 ? 9.616 0.469 -8.968 1.00 88.38 94 GLY A CA 1
ATOM 719 C C . GLY A 1 94 ? 9.615 1.360 -7.727 1.00 88.38 94 GLY A C 1
ATOM 720 O O . GLY A 1 94 ? 9.240 0.893 -6.650 1.00 88.38 94 GLY A O 1
ATOM 721 N N . PHE A 1 95 ? 9.962 2.641 -7.882 1.00 91.31 95 PHE A N 1
ATOM 722 C CA . PHE A 1 95 ? 9.961 3.626 -6.801 1.00 91.31 95 PHE A CA 1
ATOM 723 C C . PHE A 1 95 ? 8.552 3.856 -6.243 1.00 91.31 95 PHE A C 1
ATOM 725 O O . PHE A 1 95 ? 8.330 3.718 -5.039 1.00 91.31 95 PHE A O 1
ATOM 732 N N . TRP A 1 96 ? 7.581 4.151 -7.112 1.00 92.12 96 TRP A N 1
ATOM 733 C CA . TRP A 1 96 ? 6.211 4.446 -6.693 1.00 92.12 96 TRP A CA 1
ATOM 734 C C . TRP A 1 96 ? 5.514 3.227 -6.086 1.00 92.12 96 TRP A C 1
ATOM 736 O O . TRP A 1 96 ? 4.783 3.389 -5.111 1.00 92.12 96 TRP A O 1
ATOM 746 N N . SER A 1 97 ? 5.781 2.014 -6.585 1.00 91.56 97 SER A N 1
ATOM 747 C CA . SER A 1 97 ? 5.210 0.781 -6.016 1.00 91.56 97 SER A CA 1
ATOM 748 C C . SER A 1 97 ? 5.662 0.591 -4.569 1.00 91.56 97 SER A C 1
ATOM 750 O O . SER A 1 97 ? 4.839 0.388 -3.676 1.00 91.56 97 SER A O 1
ATOM 752 N N . SER A 1 98 ? 6.965 0.736 -4.316 1.00 93.06 98 SER A N 1
ATOM 753 C CA . SER A 1 98 ? 7.528 0.661 -2.966 1.00 93.06 98 SER A CA 1
ATOM 754 C C . SER A 1 98 ? 6.977 1.756 -2.052 1.00 93.06 98 SER A C 1
ATOM 756 O O . SER A 1 98 ? 6.516 1.464 -0.947 1.00 93.06 98 SER A O 1
ATOM 758 N N . LEU A 1 99 ? 6.960 3.009 -2.519 1.00 94.00 99 LEU A N 1
ATOM 759 C CA . LEU A 1 99 ? 6.475 4.143 -1.731 1.00 94.00 99 LEU A CA 1
ATOM 760 C C . LEU A 1 99 ? 5.008 3.954 -1.309 1.00 94.00 99 LEU A C 1
ATOM 762 O O . LEU A 1 99 ? 4.669 4.128 -0.137 1.00 94.00 99 LEU A O 1
ATOM 766 N N . PHE A 1 100 ? 4.139 3.556 -2.243 1.00 93.19 100 PHE A N 1
ATOM 767 C CA . PHE A 1 100 ? 2.728 3.308 -1.949 1.00 93.19 100 PHE A CA 1
ATOM 768 C C . PHE A 1 100 ? 2.532 2.093 -1.040 1.00 93.19 100 PHE A C 1
ATOM 770 O O . PHE A 1 100 ? 1.719 2.164 -0.118 1.00 93.19 100 PHE A O 1
ATOM 777 N N . GLY A 1 101 ? 3.288 1.011 -1.248 1.00 94.69 101 GLY A N 1
ATOM 778 C CA . GLY A 1 101 ? 3.249 -0.167 -0.381 1.00 94.69 101 GLY A CA 1
ATOM 779 C C . GLY A 1 101 ? 3.582 0.179 1.072 1.00 94.69 101 GLY A C 1
ATOM 780 O O . GLY A 1 101 ? 2.819 -0.151 1.984 1.00 94.69 101 GLY A O 1
ATOM 781 N N . ILE A 1 102 ? 4.659 0.943 1.286 1.00 96.25 102 ILE A N 1
ATOM 782 C CA . ILE A 1 102 ? 5.052 1.453 2.609 1.00 96.25 102 ILE A CA 1
ATOM 783 C C . ILE A 1 102 ? 3.957 2.350 3.187 1.00 96.25 102 ILE A C 1
ATOM 785 O O . ILE A 1 102 ? 3.538 2.158 4.328 1.00 96.25 102 ILE A O 1
ATOM 789 N N . PHE A 1 103 ? 3.454 3.308 2.409 1.00 95.44 103 PHE A N 1
ATOM 790 C CA . PHE A 1 103 ? 2.434 4.243 2.876 1.00 95.44 103 PHE A CA 1
ATOM 791 C C . PHE A 1 103 ? 1.151 3.532 3.331 1.00 95.44 103 PHE A C 1
ATOM 793 O O . PHE A 1 103 ? 0.609 3.833 4.396 1.00 95.44 103 PHE A O 1
ATOM 800 N N . ILE A 1 104 ? 0.662 2.561 2.559 1.00 95.94 104 ILE A N 1
ATOM 801 C CA . ILE A 1 104 ? -0.537 1.788 2.909 1.00 95.94 104 ILE A CA 1
ATOM 802 C C . ILE A 1 104 ? -0.281 0.923 4.143 1.00 95.94 104 ILE A C 1
ATOM 804 O O . ILE A 1 104 ? -1.124 0.885 5.039 1.00 95.94 104 ILE A O 1
ATOM 808 N N . SER A 1 105 ? 0.895 0.302 4.236 1.00 96.81 105 SER A N 1
ATOM 809 C CA . SER A 1 105 ? 1.306 -0.474 5.406 1.00 96.81 105 SER A CA 1
ATOM 810 C C . SER A 1 105 ? 1.332 0.371 6.684 1.00 96.81 105 SER A C 1
ATOM 812 O O . SER A 1 105 ? 0.779 -0.025 7.713 1.00 96.81 105 SER A O 1
ATOM 814 N N . LEU A 1 106 ? 1.878 1.589 6.616 1.00 97.31 106 LEU A N 1
ATOM 815 C CA . LEU A 1 106 ? 1.875 2.533 7.735 1.00 97.31 106 LEU A CA 1
ATOM 816 C C . LEU A 1 106 ? 0.453 2.940 8.143 1.00 97.31 106 LEU A C 1
ATOM 818 O O . LEU A 1 106 ? 0.148 2.963 9.336 1.00 97.31 106 LEU A O 1
ATOM 822 N N . LYS A 1 107 ? -0.440 3.190 7.177 1.00 95.12 107 LYS A N 1
ATOM 823 C CA . LYS A 1 107 ? -1.858 3.470 7.459 1.00 95.12 107 LYS A CA 1
ATOM 824 C C . LYS A 1 107 ? -2.549 2.296 8.152 1.00 95.12 107 LYS A C 1
ATOM 826 O O . LYS A 1 107 ? -3.224 2.495 9.160 1.00 95.12 107 LYS A O 1
ATOM 831 N N . ALA A 1 108 ? -2.35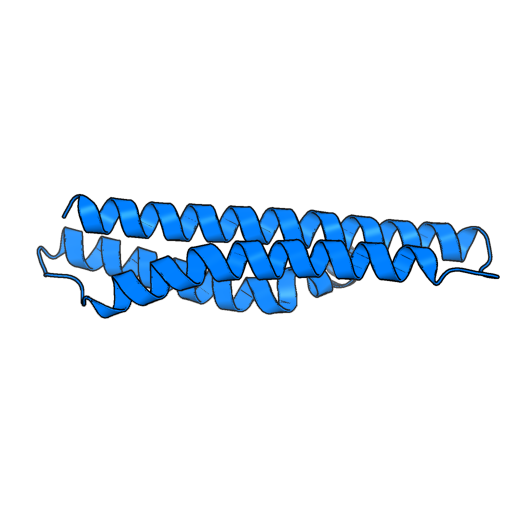8 1.077 7.649 1.00 95.94 108 ALA A N 1
ATOM 832 C CA . ALA A 1 108 ? -2.918 -0.126 8.256 1.00 95.94 108 ALA A CA 1
ATOM 833 C C . ALA A 1 108 ? -2.396 -0.323 9.688 1.00 95.94 108 ALA A C 1
ATOM 835 O O . ALA A 1 108 ? -3.168 -0.589 10.609 1.00 95.94 108 ALA A O 1
ATOM 836 N N . ARG A 1 109 ? -1.092 -0.099 9.902 1.00 97.00 109 ARG A N 1
ATOM 837 C CA . ARG A 1 109 ? -0.467 -0.124 11.229 1.00 97.00 109 ARG A CA 1
ATOM 838 C C . ARG A 1 109 ? -1.077 0.908 12.174 1.00 97.00 109 ARG A C 1
ATOM 840 O O . ARG A 1 109 ? -1.340 0.564 13.321 1.00 97.00 109 ARG A O 1
ATOM 847 N N . ALA A 1 110 ? -1.324 2.134 11.716 1.00 95.12 110 ALA A N 1
ATOM 848 C CA . ALA A 1 110 ? -1.995 3.149 12.524 1.00 95.12 110 ALA A CA 1
ATOM 849 C C . ALA A 1 110 ? -3.402 2.690 12.951 1.00 95.12 110 ALA A C 1
ATOM 851 O O . ALA A 1 110 ? -3.737 2.783 14.128 1.00 95.12 110 ALA A O 1
ATOM 852 N N . GLY A 1 111 ? -4.182 2.098 12.038 1.00 94.69 111 GLY A N 1
ATOM 853 C CA . GLY A 1 111 ? -5.490 1.512 12.363 1.00 94.69 111 GLY A CA 1
ATOM 854 C C . GLY A 1 111 ? -5.424 0.410 13.423 1.00 94.69 111 GLY A C 1
ATOM 855 O O . GLY A 1 111 ? -6.221 0.399 14.358 1.00 94.69 111 GLY A O 1
ATOM 856 N N . LEU A 1 112 ? -4.442 -0.489 13.320 1.00 95.56 112 LEU A N 1
ATOM 857 C CA . LEU A 1 112 ? -4.218 -1.547 14.313 1.00 95.56 112 LEU A CA 1
ATOM 858 C C . LEU A 1 112 ? -3.831 -0.990 15.687 1.00 95.56 112 LEU A C 1
ATOM 860 O O . LEU A 1 112 ? -4.257 -1.524 16.708 1.00 95.56 112 LEU A O 1
ATOM 864 N N . LEU A 1 113 ? -3.019 0.070 15.724 1.00 95.00 113 LEU A N 1
ATOM 865 C CA . LEU A 1 113 ? -2.644 0.726 16.976 1.00 95.00 113 LEU A CA 1
ATOM 866 C C . LEU A 1 113 ? -3.855 1.386 17.640 1.00 95.00 113 LEU A C 1
ATOM 868 O O . LEU A 1 113 ? -4.030 1.223 18.844 1.00 95.00 113 LEU A O 1
ATOM 872 N N . LEU A 1 114 ? -4.714 2.045 16.857 1.00 93.25 114 LEU A N 1
ATOM 873 C CA . LEU A 1 114 ? -5.962 2.632 17.351 1.00 93.25 114 LEU A CA 1
ATOM 874 C C . LEU A 1 114 ? -6.889 1.569 17.957 1.00 93.25 114 LEU A C 1
ATOM 876 O O . LEU A 1 114 ? -7.400 1.766 19.056 1.00 93.25 114 LEU A O 1
ATOM 880 N N . LEU A 1 115 ? -7.037 0.417 17.293 1.00 90.44 115 LEU A N 1
ATOM 881 C CA . LEU A 1 115 ? -7.803 -0.723 17.818 1.00 90.44 115 LEU A CA 1
ATOM 882 C C . LEU A 1 115 ? -7.242 -1.285 19.126 1.00 90.44 115 LEU A C 1
ATOM 884 O O . LEU A 1 115 ? -7.996 -1.779 19.952 1.00 90.44 115 LEU A O 1
ATOM 888 N N . LYS A 1 116 ? -5.920 -1.257 19.314 1.00 87.62 116 LYS A N 1
ATOM 889 C CA . LYS A 1 116 ? -5.295 -1.747 20.549 1.00 87.62 116 LYS A CA 1
ATOM 890 C C . LYS A 1 116 ? -5.489 -0.778 21.722 1.00 87.62 116 LYS A C 1
ATOM 892 O O . LYS A 1 116 ? -5.398 -1.198 22.870 1.00 87.62 116 LYS A O 1
ATOM 897 N N . SER A 1 117 ? -5.695 0.508 21.434 1.00 77.12 117 SER A N 1
ATOM 898 C CA . SER A 1 117 ? -5.898 1.557 22.442 1.00 77.12 117 SER A CA 1
ATOM 899 C C . SER A 1 117 ? -7.355 1.764 22.872 1.00 77.12 117 SER A C 1
ATOM 901 O O . SER A 1 117 ? -7.588 2.525 23.808 1.00 77.12 117 SER A O 1
ATOM 903 N N . SER A 1 118 ? -8.311 1.141 22.177 1.00 71.06 118 SER A N 1
ATOM 904 C CA . SER A 1 118 ? -9.753 1.206 22.459 1.00 71.06 118 SER A CA 1
ATOM 905 C C . SER A 1 118 ? -10.215 0.086 23.374 1.00 71.06 118 SER A C 1
ATOM 907 O O . SER A 1 118 ? -11.046 0.367 24.261 1.00 71.06 118 SER A O 1
#

pLDDT: mean 87.9, std 7.58, range [62.34, 97.31]

Radius of gyration: 18.14 Å; chains: 1; bounding box: 39×27×52 Å

Foldseek 3Di:
DDPVVCCCQQQVLLCVVLVVLLVVLVVLLVQLVVCVVVVHQDDPVSLVSLVCSLVVLQVQLQVQLVVLVVQLVVCPPDDPVCNVVSNSSSVSSNVNNNVSSNVSNVSSVVSNVSNVVD

Sequence (118 aa):
MKAISFLYTYIGPAVFLLLPLSVVTSSLVMYVVYSILAKRRANEWVYVLLANGREAALLIGFAGSILAMTKSFQANGASPVEIRDNMFLILATGFWSSLFGIFISLKARAGLLLLKSS

Secondary structure (DSSP, 8-state):
--HHHHHHHHTHHHHTTHHHHHHHHHHHHHHHHHHHHTT-PPPHHHHHHHHHHHHHHHHHHHHHHHHHHHHHTT-TT--HHHHHHHHHHHHHHHHHHHHHHHHHHHHHHHHHHHHHH-